Pro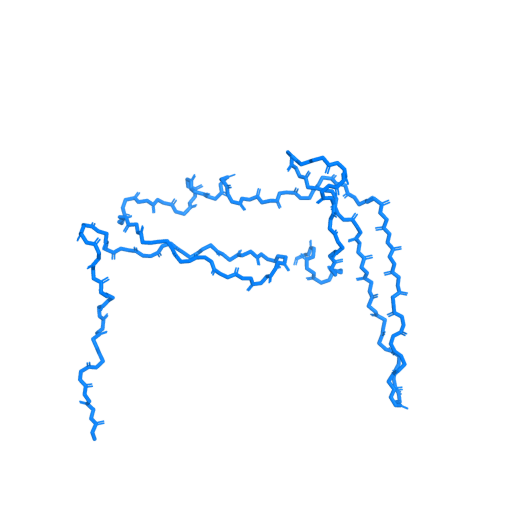tein AF-A0A7I8ITI4-F1 (afdb_monomer_lite)

Sequence (95 aa):
MTGPFNRVLPRVGNLDTILVVVNRFSKYATFIPTRSECKAEEVQAHYDQAATAILDHQVINKRGRNHIHRNTFYLVQWAEQSREAATWEKEVDLW

InterPro domains:
  IPR016197 Chromo-like domain superfamily [SSF54160] (51-95)
  IPR023780 Chromo domain [PF00385] (53-94)

Organism: Spirodela intermedia (NCBI:txid51605)

Radius of gyration: 19.82 Å; chains: 1; bounding box: 46×38×49 Å

Secondary structure (DSSP, 8-state):
------SSPPPBTTB-EEEEEE-TTT--EEEEEE-TT--HHHHHHHH---EEEEEEEEEEEEE-SS-EEEEEEEEEEETTS-GGG-EEEEGGG--

pLDDT: mean 79.9, std 10.94, range [40.84, 92.94]

Structure (mmCIF, N/CA/C/O backbone):
data_AF-A0A7I8ITI4-F1
#
_entry.id   AF-A0A7I8ITI4-F1
#
loop_
_atom_site.group_PDB
_atom_site.id
_atom_site.type_symbol
_atom_site.label_atom_id
_atom_site.label_alt_id
_atom_site.label_comp_id
_atom_site.label_asym_id
_atom_site.label_entity_id
_atom_site.label_seq_id
_atom_site.pdbx_PDB_ins_code
_atom_site.Cartn_x
_atom_site.Cartn_y
_atom_site.Ca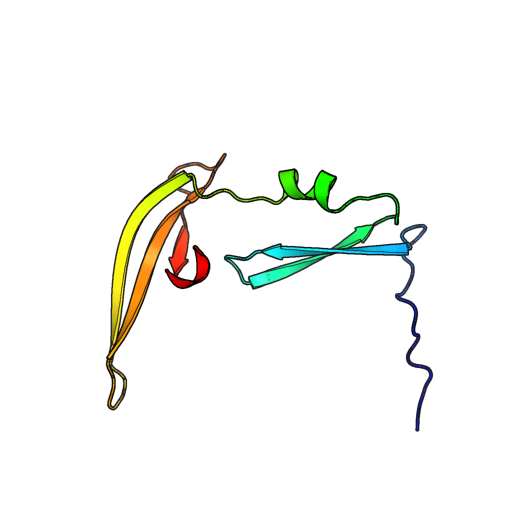rtn_z
_atom_site.occupancy
_atom_site.B_iso_or_equiv
_atom_site.auth_seq_id
_atom_site.auth_comp_id
_atom_site.auth_asym_id
_atom_site.auth_atom_id
_atom_site.pdbx_PDB_model_num
ATOM 1 N N . MET A 1 1 ? 2.581 -25.263 31.565 1.00 40.84 1 MET A N 1
ATOM 2 C CA . MET A 1 1 ? 2.404 -23.818 31.821 1.00 40.84 1 MET A CA 1
ATOM 3 C C . MET A 1 1 ? 1.576 -23.228 30.688 1.00 40.84 1 MET A C 1
ATOM 5 O O . MET A 1 1 ? 2.121 -22.937 29.637 1.00 40.84 1 MET A O 1
ATOM 9 N N . THR A 1 2 ? 0.261 -23.111 30.860 1.00 50.38 2 THR A N 1
ATOM 10 C CA . THR A 1 2 ? -0.627 -22.397 29.928 1.00 50.38 2 THR A CA 1
ATOM 11 C C . THR A 1 2 ? -1.198 -21.208 30.688 1.00 50.38 2 THR A C 1
ATOM 13 O O . THR A 1 2 ? -2.206 -21.337 31.378 1.00 50.38 2 THR A O 1
ATOM 16 N N . GLY A 1 3 ? -0.490 -20.075 30.656 1.00 50.75 3 GLY A N 1
ATOM 17 C CA . GLY A 1 3 ? -1.047 -18.809 31.137 1.00 50.75 3 GLY A CA 1
ATOM 18 C C . GLY A 1 3 ? -2.244 -18.403 30.270 1.00 50.75 3 GLY A C 1
ATOM 19 O O . GLY A 1 3 ? -2.354 -18.889 29.138 1.00 50.75 3 GLY A O 1
ATOM 20 N N . PRO A 1 4 ? -3.157 -17.549 30.762 1.00 61.47 4 PRO A N 1
ATOM 21 C CA . PRO A 1 4 ? -4.293 -17.116 29.970 1.00 61.47 4 PRO A CA 1
ATOM 22 C C . PRO A 1 4 ? -3.757 -16.243 28.835 1.00 61.47 4 PRO A C 1
ATOM 24 O O . PRO A 1 4 ? -3.483 -15.060 29.016 1.00 61.47 4 PRO A O 1
ATOM 27 N N . PHE A 1 5 ? -3.583 -16.830 27.651 1.00 57.22 5 PHE A N 1
ATOM 28 C CA . PHE A 1 5 ? -3.572 -16.049 26.425 1.00 57.22 5 PHE A CA 1
ATOM 29 C C . PHE A 1 5 ? -4.933 -15.371 26.374 1.00 57.22 5 PHE A C 1
ATOM 31 O O . PHE A 1 5 ? -5.954 -16.024 26.146 1.00 57.22 5 PHE A O 1
ATOM 38 N N . ASN A 1 6 ? -4.952 -14.086 26.712 1.00 57.06 6 ASN A N 1
ATOM 39 C CA . ASN A 1 6 ? -6.154 -13.278 26.700 1.00 57.06 6 ASN A CA 1
ATOM 40 C C . ASN A 1 6 ? -6.712 -13.361 25.273 1.00 57.06 6 ASN A C 1
ATOM 42 O O . ASN A 1 6 ? -6.104 -12.851 24.336 1.00 57.06 6 ASN A O 1
ATOM 46 N N . ARG A 1 7 ? -7.830 -14.073 25.084 1.00 59.31 7 ARG A N 1
ATOM 47 C CA . ARG A 1 7 ? -8.464 -14.274 23.765 1.00 59.31 7 ARG A CA 1
ATOM 48 C C . ARG A 1 7 ? -9.092 -12.987 23.216 1.00 59.31 7 ARG A C 1
ATOM 50 O O . ARG A 1 7 ? -9.726 -13.011 22.168 1.00 59.31 7 ARG A O 1
ATOM 57 N N . VAL A 1 8 ? -8.948 -11.887 23.949 1.00 67.88 8 VAL A N 1
ATOM 58 C CA . VAL A 1 8 ? -9.569 -10.594 23.700 1.00 67.88 8 VAL A CA 1
ATOM 59 C C . VAL A 1 8 ? -8.456 -9.561 23.591 1.00 67.88 8 VAL A C 1
ATOM 61 O O . VAL A 1 8 ? -7.594 -9.472 24.467 1.00 67.88 8 VAL A O 1
ATOM 64 N N . LEU A 1 9 ? -8.470 -8.800 22.499 1.00 68.75 9 LEU A N 1
ATOM 65 C CA . LEU A 1 9 ? -7.535 -7.704 22.267 1.00 68.75 9 LEU A CA 1
ATOM 66 C C . LEU A 1 9 ? -7.681 -6.640 23.373 1.00 68.75 9 LEU A C 1
ATOM 68 O O . LEU A 1 9 ? -8.805 -6.391 23.825 1.00 68.75 9 LEU A O 1
ATOM 72 N N . PRO A 1 10 ? -6.584 -5.996 23.816 1.00 73.62 10 PRO A N 1
ATOM 73 C CA . PRO A 1 10 ? -6.664 -4.877 24.747 1.00 73.62 10 PRO A CA 1
ATOM 74 C C . PRO A 1 10 ? -7.575 -3.789 24.173 1.00 73.62 10 PRO A C 1
ATOM 76 O O . PRO A 1 10 ? -7.326 -3.276 23.083 1.00 73.62 10 PRO A O 1
ATOM 79 N N . ARG A 1 11 ? -8.645 -3.451 24.894 1.00 71.69 11 ARG A N 1
ATOM 80 C CA . ARG A 1 11 ? -9.572 -2.400 24.467 1.00 71.69 11 ARG A CA 1
ATOM 81 C C . ARG A 1 11 ? -8.955 -1.035 24.735 1.00 71.69 11 ARG A C 1
ATOM 83 O O . ARG A 1 11 ? -8.510 -0.765 25.850 1.00 71.69 11 ARG A O 1
ATOM 90 N N . VAL A 1 12 ? -8.966 -0.171 23.727 1.00 80.69 12 VAL A N 1
ATOM 91 C CA . VAL A 1 12 ? -8.581 1.238 23.858 1.00 80.69 12 VAL A CA 1
ATOM 92 C C . VAL A 1 12 ? -9.864 2.060 23.841 1.00 80.69 12 VAL A C 1
ATOM 94 O O . VAL A 1 12 ? -10.497 2.216 22.800 1.00 80.69 12 VAL A O 1
ATOM 97 N N . GLY A 1 13 ? -10.293 2.546 25.008 1.00 83.94 13 GLY A N 1
ATOM 98 C CA . GLY A 1 13 ? -11.566 3.258 25.142 1.00 83.94 13 GLY A CA 1
ATOM 99 C C . GLY A 1 13 ? -12.755 2.398 24.701 1.00 83.94 13 GLY A C 1
ATOM 100 O O . GLY A 1 13 ? -12.939 1.285 25.193 1.00 83.94 13 GLY A O 1
ATOM 101 N N . ASN A 1 14 ? -13.559 2.916 23.770 1.00 85.25 14 ASN A N 1
ATOM 102 C CA . ASN A 1 14 ? -14.711 2.218 23.192 1.00 85.25 14 ASN A CA 1
ATOM 103 C C . ASN A 1 14 ? -14.429 1.563 21.828 1.00 85.25 14 ASN A C 1
ATOM 105 O O . ASN A 1 14 ? -15.368 1.263 21.095 1.00 85.25 14 ASN A O 1
ATOM 109 N N . LEU A 1 15 ? -13.156 1.359 21.480 1.00 87.38 15 LEU A N 1
ATOM 110 C CA . LEU A 1 15 ? -12.743 0.665 20.263 1.00 87.38 15 LEU A CA 1
ATOM 111 C C . LEU A 1 15 ? -12.624 -0.832 20.570 1.00 87.38 15 LEU A C 1
ATOM 113 O O . LEU A 1 15 ? -11.841 -1.245 21.431 1.00 87.38 15 LEU A O 1
ATOM 117 N N . ASP A 1 16 ? -13.446 -1.633 19.901 1.00 86.69 16 ASP A N 1
ATOM 118 C CA . ASP A 1 16 ? -13.598 -3.074 20.120 1.00 86.69 16 ASP A CA 1
ATOM 119 C C . ASP A 1 16 ? -13.100 -3.923 18.940 1.00 86.69 16 ASP A C 1
ATOM 121 O O . ASP A 1 16 ? -13.046 -5.148 19.047 1.00 86.69 16 ASP A O 1
ATOM 125 N N . THR A 1 17 ? -12.701 -3.275 17.843 1.00 85.38 17 THR A N 1
ATOM 126 C CA . THR A 1 17 ? -12.337 -3.902 16.570 1.00 85.38 17 THR A CA 1
ATOM 1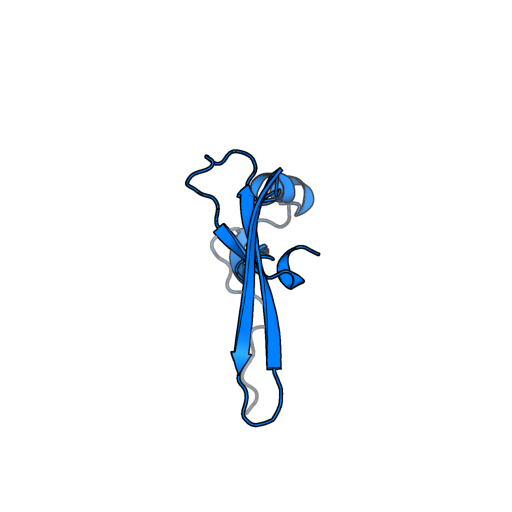27 C C . THR A 1 17 ? -11.003 -3.344 16.062 1.00 85.38 17 THR A C 1
ATOM 129 O O . THR A 1 17 ? -10.604 -2.232 16.410 1.00 85.38 17 THR A O 1
ATOM 132 N N . ILE A 1 18 ? -10.286 -4.106 15.234 1.00 88.75 18 ILE A N 1
ATOM 133 C CA . ILE A 1 18 ? -9.078 -3.642 14.537 1.00 88.75 18 ILE A CA 1
ATOM 134 C C . ILE A 1 18 ? -9.328 -3.718 13.034 1.00 88.75 18 ILE A C 1
ATOM 136 O O . ILE A 1 18 ? -9.596 -4.798 12.509 1.00 88.75 18 ILE A O 1
ATOM 140 N N . LEU A 1 19 ? -9.191 -2.586 12.343 1.00 88.62 19 LEU A N 1
ATOM 141 C CA . LEU A 1 19 ? -9.071 -2.554 10.892 1.00 88.62 19 LEU A CA 1
ATOM 142 C C . LEU A 1 19 ? -7.606 -2.784 10.519 1.00 88.62 19 LEU A C 1
ATOM 144 O O . LEU A 1 19 ? -6.709 -2.117 11.040 1.00 88.62 19 LEU A O 1
ATOM 148 N N . VAL A 1 20 ? -7.370 -3.730 9.615 1.00 90.19 20 VAL A N 1
ATOM 149 C CA . VAL A 1 20 ? -6.035 -4.036 9.101 1.00 90.19 20 VAL A CA 1
ATOM 150 C C . VAL A 1 20 ? -5.986 -3.621 7.640 1.00 90.19 20 VAL A C 1
ATOM 152 O O . VAL A 1 20 ? -6.604 -4.258 6.790 1.00 90.19 20 VAL A O 1
ATOM 155 N N . VAL A 1 21 ? -5.250 -2.551 7.351 1.00 88.62 21 VAL A N 1
ATOM 156 C CA . VAL A 1 21 ? -5.000 -2.107 5.978 1.00 88.62 21 VAL A CA 1
ATOM 157 C C . VAL A 1 21 ? -3.671 -2.693 5.537 1.00 88.62 21 VAL A C 1
ATOM 159 O O . VAL A 1 21 ? -2.628 -2.350 6.092 1.00 88.62 21 VAL A O 1
ATOM 162 N N . VAL A 1 22 ? -3.705 -3.593 4.557 1.00 87.31 22 VAL A N 1
ATOM 163 C CA . VAL A 1 22 ? -2.498 -4.185 3.970 1.00 87.31 22 VAL A CA 1
ATOM 164 C C . VAL A 1 22 ? -2.192 -3.465 2.668 1.00 87.31 22 VAL A C 1
ATOM 166 O O . VAL A 1 22 ? -2.969 -3.532 1.718 1.00 87.31 22 VAL A O 1
ATOM 169 N N . ASN A 1 23 ? -1.045 -2.796 2.603 1.00 82.50 23 ASN A N 1
ATOM 170 C CA . ASN A 1 23 ? -0.580 -2.203 1.360 1.00 82.50 23 ASN A CA 1
ATOM 171 C C . ASN A 1 23 ? 0.051 -3.301 0.489 1.00 82.50 23 ASN A C 1
ATOM 173 O O . ASN A 1 23 ? 1.068 -3.893 0.856 1.00 82.50 23 ASN A O 1
ATOM 177 N N . ARG A 1 24 ? -0.546 -3.575 -0.677 1.00 78.00 24 ARG A N 1
ATOM 178 C CA . ARG A 1 24 ? -0.062 -4.616 -1.597 1.00 78.00 24 ARG A CA 1
ATOM 179 C C . ARG A 1 24 ? 1.315 -4.323 -2.194 1.00 78.00 24 ARG A C 1
ATOM 181 O O . ARG A 1 24 ? 2.015 -5.274 -2.521 1.00 78.00 24 ARG A O 1
ATOM 188 N N . PHE A 1 25 ? 1.701 -3.055 -2.305 1.00 72.12 25 PHE A N 1
ATOM 189 C CA . PHE A 1 25 ? 2.969 -2.627 -2.897 1.00 72.12 25 PHE A CA 1
ATOM 190 C C . PHE A 1 25 ? 4.098 -2.711 -1.873 1.00 72.12 25 PHE A C 1
ATOM 192 O O . PHE A 1 25 ? 5.087 -3.412 -2.061 1.00 72.12 25 PHE A O 1
ATOM 199 N N . SER A 1 26 ? 3.905 -2.093 -0.709 1.00 74.00 26 SER A N 1
ATOM 200 C CA . SER A 1 26 ? 4.943 -2.040 0.324 1.00 74.00 26 SER A CA 1
ATOM 201 C C . SER A 1 26 ? 4.959 -3.260 1.257 1.00 74.00 26 SER A C 1
ATOM 203 O O . SER A 1 26 ? 5.907 -3.442 2.019 1.00 74.00 26 SER A O 1
ATOM 205 N N . LYS A 1 27 ? 3.921 -4.108 1.199 1.00 80.12 27 LYS A N 1
ATOM 206 C CA . LYS A 1 27 ? 3.676 -5.275 2.073 1.00 80.12 27 LYS A CA 1
ATOM 207 C C . LYS A 1 27 ? 3.553 -4.941 3.564 1.00 80.12 27 LYS A C 1
ATOM 209 O O . LYS A 1 27 ? 3.506 -5.851 4.391 1.00 80.12 27 LYS A O 1
ATOM 214 N N . TYR A 1 28 ? 3.476 -3.661 3.922 1.00 83.62 28 TYR A N 1
ATOM 215 C CA . TYR A 1 28 ? 3.233 -3.242 5.297 1.00 83.62 28 TYR A CA 1
ATOM 216 C C . TYR A 1 28 ? 1.745 -3.310 5.639 1.00 83.62 28 TYR A C 1
ATOM 218 O O . TYR A 1 28 ? 0.879 -3.079 4.793 1.00 83.62 28 TYR A O 1
ATOM 226 N N . ALA A 1 29 ? 1.468 -3.610 6.908 1.00 89.44 29 ALA A N 1
ATOM 227 C CA . ALA A 1 29 ? 0.132 -3.573 7.479 1.00 89.44 29 ALA A CA 1
ATOM 228 C C . ALA A 1 29 ? 0.026 -2.425 8.488 1.00 89.44 29 ALA A C 1
ATOM 230 O O . ALA A 1 29 ? 0.872 -2.289 9.376 1.00 89.44 29 ALA A O 1
ATOM 231 N N . THR A 1 30 ? -1.026 -1.621 8.371 1.00 88.50 30 THR A N 1
ATOM 232 C CA . THR A 1 30 ? -1.396 -0.608 9.361 1.00 88.50 30 THR A CA 1
ATOM 233 C C . THR A 1 30 ? -2.570 -1.132 10.179 1.00 88.50 30 THR A C 1
ATOM 235 O O . THR A 1 30 ? -3.602 -1.508 9.626 1.00 88.50 30 THR A O 1
ATOM 238 N N . PHE A 1 31 ? -2.401 -1.163 11.502 1.00 90.94 31 PHE A N 1
ATOM 239 C CA . PHE A 1 31 ? -3.416 -1.617 12.451 1.00 90.94 31 PHE A CA 1
ATOM 240 C C . PHE A 1 31 ? -4.087 -0.402 13.079 1.00 90.94 31 PHE A C 1
ATOM 242 O O . PHE A 1 31 ? -3.437 0.371 13.784 1.00 90.94 31 PHE A O 1
ATOM 249 N N . ILE A 1 32 ? -5.378 -0.232 12.817 1.00 88.06 32 ILE A N 1
ATOM 250 C CA . ILE A 1 32 ? -6.148 0.924 13.271 1.00 88.06 32 ILE A CA 1
ATOM 251 C C . ILE A 1 32 ? -7.236 0.416 14.219 1.00 88.06 32 ILE A C 1
ATOM 253 O O . ILE A 1 32 ? -8.117 -0.329 13.780 1.00 88.06 32 ILE A O 1
ATOM 257 N N . PRO A 1 33 ? -7.197 0.770 15.517 1.00 88.94 33 PRO A N 1
ATOM 258 C CA . PRO A 1 33 ? -8.296 0.448 16.412 1.00 88.94 33 PRO A CA 1
ATOM 259 C C . PRO A 1 33 ? -9.536 1.233 15.967 1.00 88.94 33 PRO A C 1
ATOM 261 O O . PRO A 1 33 ? -9.464 2.429 15.691 1.00 88.94 33 PRO A O 1
ATOM 264 N N . THR A 1 34 ? -10.672 0.553 15.877 1.00 88.00 34 THR A N 1
ATOM 265 C CA . THR A 1 34 ? -11.932 1.118 15.392 1.00 88.00 34 THR A CA 1
ATOM 266 C C . THR A 1 34 ? -13.124 0.527 16.148 1.00 88.00 34 THR A C 1
ATOM 268 O O . THR A 1 34 ? -12.980 -0.379 16.975 1.00 88.00 34 THR A O 1
ATOM 271 N N . ARG A 1 35 ? -14.313 1.072 15.896 1.00 86.62 35 ARG A N 1
ATOM 272 C CA . ARG A 1 35 ? -15.581 0.497 16.354 1.00 86.62 35 ARG A CA 1
ATOM 273 C C . ARG A 1 35 ? -16.066 -0.537 15.345 1.00 86.62 35 ARG A C 1
ATOM 275 O O . ARG A 1 35 ? -15.834 -0.383 14.149 1.00 86.62 35 ARG A O 1
ATOM 282 N N . SER A 1 36 ? -16.807 -1.528 15.818 1.00 81.56 36 SER A N 1
ATOM 283 C CA . SER A 1 36 ? -17.464 -2.555 14.996 1.00 81.56 36 SER A CA 1
ATOM 284 C C . SER A 1 36 ? -18.405 -2.014 13.905 1.00 81.56 36 SER A C 1
ATOM 286 O O . SER A 1 36 ? -18.705 -2.721 12.948 1.00 81.56 36 SER A O 1
ATOM 288 N N . GLU A 1 37 ? -18.836 -0.757 14.010 1.00 83.31 37 GLU A N 1
ATOM 289 C CA . GLU A 1 37 ? -19.659 -0.052 13.016 1.00 83.31 37 GLU A CA 1
ATOM 290 C C . GLU A 1 37 ? -18.876 0.359 11.754 1.00 83.31 37 GLU A C 1
ATOM 292 O O . GLU A 1 37 ? -19.478 0.609 10.713 1.00 83.31 37 GLU A O 1
ATOM 297 N N . CYS A 1 38 ? -17.543 0.436 11.833 1.00 79.56 38 CYS A N 1
ATOM 298 C CA . CYS A 1 38 ? -16.682 0.853 10.730 1.00 79.56 38 CYS A CA 1
ATOM 299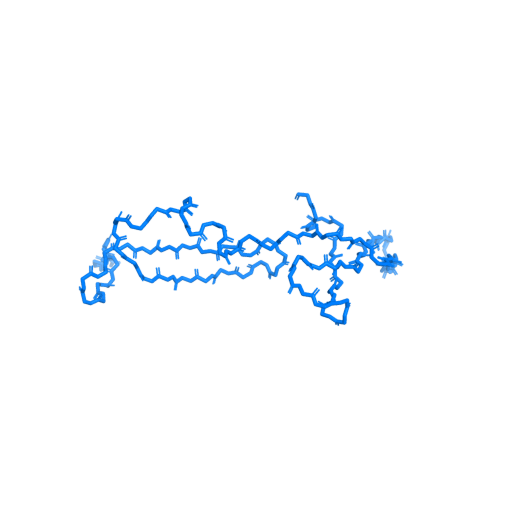 C C . CYS A 1 38 ? -16.539 -0.281 9.708 1.00 79.56 38 CYS A C 1
ATOM 301 O O . CYS A 1 38 ? -15.901 -1.303 9.979 1.00 79.56 38 CYS A O 1
ATOM 303 N N . LYS A 1 39 ? -17.130 -0.108 8.523 1.00 81.81 39 LYS A N 1
ATOM 304 C CA . LYS A 1 39 ? -17.081 -1.118 7.462 1.00 81.81 39 LYS A CA 1
ATOM 305 C C . LYS A 1 39 ? -15.818 -0.973 6.627 1.00 81.81 39 LYS A C 1
ATOM 307 O O . LYS A 1 39 ? -15.444 0.126 6.232 1.00 81.81 39 LYS A O 1
ATOM 312 N N . ALA A 1 40 ? -15.205 -2.104 6.285 1.00 79.50 40 ALA A N 1
ATOM 313 C CA . ALA A 1 40 ? -14.022 -2.127 5.428 1.00 79.50 40 ALA A CA 1
ATOM 314 C C . ALA A 1 40 ? -14.271 -1.449 4.067 1.00 79.50 40 ALA A C 1
ATOM 316 O O . ALA A 1 40 ? -13.403 -0.736 3.582 1.00 79.50 40 ALA A O 1
ATOM 317 N N . GLU A 1 41 ? -15.467 -1.619 3.497 1.00 81.00 41 GLU A N 1
ATOM 318 C CA . GLU A 1 41 ? -15.884 -1.042 2.209 1.00 81.00 41 GLU A CA 1
ATOM 319 C C . GLU A 1 41 ? -15.872 0.493 2.216 1.00 81.00 41 GLU A C 1
ATOM 321 O O . GLU A 1 41 ? -15.402 1.118 1.270 1.00 81.00 41 GLU A O 1
ATOM 326 N N . GLU A 1 42 ? -16.342 1.107 3.304 1.00 80.88 42 GLU A N 1
ATOM 327 C CA . GLU A 1 42 ? -16.381 2.569 3.453 1.00 80.88 42 GLU A CA 1
ATOM 328 C C . GLU A 1 42 ? -14.970 3.156 3.555 1.00 80.88 42 GLU A C 1
ATOM 330 O O . GLU A 1 42 ? -14.706 4.265 3.096 1.00 80.88 42 GLU A O 1
ATOM 335 N N . VAL A 1 43 ? -14.051 2.390 4.142 1.00 79.19 43 VAL A N 1
ATOM 336 C CA . VAL A 1 43 ? -12.665 2.806 4.356 1.00 79.19 43 VAL A CA 1
ATOM 337 C C . VAL A 1 43 ? -11.778 2.465 3.157 1.00 79.19 43 VAL A C 1
ATOM 339 O O . VAL A 1 43 ? -10.764 3.123 2.939 1.00 79.19 43 VAL A O 1
ATOM 342 N N . GLN A 1 44 ? -12.168 1.487 2.338 1.00 80.25 44 GLN A N 1
ATOM 343 C CA . GLN A 1 44 ? -11.391 1.022 1.192 1.00 80.25 44 GLN A CA 1
ATOM 344 C C . GLN A 1 44 ? -11.043 2.163 0.235 1.00 80.25 44 GLN A C 1
ATOM 346 O O . GLN A 1 44 ? -9.882 2.295 -0.135 1.00 80.25 44 GLN A O 1
ATOM 351 N N . ALA A 1 45 ? -12.003 3.034 -0.086 1.00 72.94 45 ALA A N 1
ATOM 352 C CA . ALA A 1 45 ? -11.789 4.154 -1.005 1.00 72.94 45 ALA A CA 1
ATOM 353 C C . ALA A 1 45 ? -10.703 5.140 -0.534 1.00 72.94 45 ALA A C 1
ATOM 355 O O . ALA A 1 45 ? -10.022 5.736 -1.358 1.00 72.94 45 ALA A O 1
ATOM 356 N N . HIS A 1 46 ? -10.507 5.296 0.779 1.00 74.62 46 HIS A N 1
ATOM 357 C CA . HIS A 1 46 ? -9.481 6.189 1.326 1.00 74.62 46 HIS A CA 1
ATOM 358 C C . HIS A 1 46 ? -8.065 5.588 1.239 1.00 74.62 46 HIS A C 1
ATOM 360 O O . HIS A 1 46 ? -7.075 6.317 1.262 1.00 74.62 46 HIS A O 1
ATOM 366 N N . TYR A 1 47 ? -7.943 4.259 1.181 1.00 76.56 47 TYR A N 1
ATOM 367 C CA . TYR A 1 47 ? -6.651 3.560 1.172 1.00 76.56 47 TYR A CA 1
ATOM 368 C C . TYR A 1 47 ? -6.326 2.886 -0.164 1.00 76.56 47 TYR A C 1
ATOM 370 O O . TYR A 1 47 ? -5.228 2.343 -0.314 1.00 76.56 47 TYR A O 1
ATOM 378 N N . ASP A 1 48 ? -7.250 2.905 -1.126 1.00 76.75 48 ASP A N 1
ATOM 379 C CA . ASP A 1 48 ? -7.033 2.326 -2.444 1.00 76.75 48 ASP A CA 1
ATOM 380 C C . ASP A 1 48 ? -6.118 3.227 -3.278 1.00 76.75 48 ASP A C 1
ATOM 382 O O . ASP A 1 48 ? -6.518 4.243 -3.842 1.00 76.75 48 ASP A O 1
ATOM 386 N N . GLN A 1 49 ? -4.841 2.856 -3.336 1.00 76.12 49 GLN A N 1
ATOM 387 C CA . GLN A 1 49 ? -3.871 3.516 -4.194 1.00 76.12 49 GLN A CA 1
ATOM 388 C C . GLN A 1 49 ? -3.949 2.901 -5.597 1.00 76.12 49 GLN A C 1
ATOM 390 O O . GLN A 1 49 ? -3.410 1.820 -5.866 1.00 76.12 49 GLN A O 1
ATOM 395 N N . ALA A 1 50 ? -4.627 3.602 -6.504 1.00 81.44 50 ALA A N 1
ATOM 396 C CA . ALA A 1 50 ? -4.763 3.182 -7.892 1.00 81.44 50 ALA A CA 1
ATOM 397 C C . ALA A 1 50 ? -3.525 3.574 -8.718 1.00 81.44 50 ALA A C 1
ATOM 399 O O . ALA A 1 50 ? -3.089 4.725 -8.704 1.00 81.44 50 ALA A O 1
ATOM 400 N N . ALA A 1 51 ? -2.960 2.624 -9.463 1.00 83.50 51 ALA A N 1
ATOM 401 C CA . ALA A 1 51 ? -1.942 2.914 -10.471 1.00 83.50 51 ALA A CA 1
ATOM 402 C C . ALA A 1 51 ? -2.606 3.578 -11.688 1.00 83.50 51 ALA A C 1
ATOM 404 O O . ALA A 1 51 ? -3.583 3.050 -12.217 1.00 83.50 51 ALA A O 1
ATOM 405 N N . THR A 1 52 ? -2.089 4.721 -12.140 1.00 88.06 52 THR A N 1
ATOM 406 C CA . THR A 1 52 ? -2.641 5.470 -13.284 1.00 88.06 52 THR A CA 1
ATOM 407 C C . THR A 1 52 ? -1.850 5.259 -14.564 1.00 88.06 52 THR A C 1
ATOM 409 O O . THR A 1 52 ? -2.441 5.155 -15.637 1.00 88.06 52 THR A O 1
ATOM 412 N N . ALA A 1 53 ? -0.523 5.181 -14.472 1.00 88.31 53 ALA A N 1
ATOM 413 C CA . ALA A 1 53 ? 0.341 4.989 -15.629 1.00 88.31 53 ALA A CA 1
ATOM 414 C C . ALA A 1 53 ? 1.645 4.278 -15.258 1.00 88.31 53 ALA A C 1
ATOM 416 O O . ALA A 1 53 ? 2.157 4.421 -14.149 1.00 88.31 53 ALA A O 1
ATOM 417 N N . ILE A 1 54 ? 2.213 3.562 -16.226 1.00 91.75 54 ILE A N 1
ATOM 418 C CA . ILE A 1 54 ? 3.594 3.078 -16.175 1.00 91.75 54 ILE A CA 1
ATOM 419 C C . ILE A 1 54 ? 4.447 4.085 -16.943 1.00 91.75 54 ILE A C 1
ATOM 421 O O . ILE A 1 54 ? 4.240 4.301 -18.136 1.00 91.75 54 ILE A O 1
ATOM 425 N N . LEU A 1 55 ? 5.384 4.722 -16.250 1.00 91.94 55 LEU A N 1
ATOM 426 C CA . LEU A 1 55 ? 6.254 5.754 -16.808 1.00 91.94 55 LEU A CA 1
ATOM 427 C C . LEU A 1 55 ? 7.524 5.179 -17.430 1.00 91.94 55 LEU A C 1
ATOM 429 O O . LEU A 1 55 ? 8.054 5.766 -18.369 1.00 91.94 55 LEU A O 1
ATOM 433 N N . ASP A 1 56 ? 8.021 4.073 -16.878 1.00 92.62 56 ASP A N 1
ATOM 434 C CA . ASP A 1 56 ? 9.255 3.421 -17.309 1.00 92.62 56 ASP A CA 1
ATOM 435 C C . ASP A 1 56 ? 9.280 1.949 -16.861 1.00 92.62 56 ASP A C 1
ATOM 437 O O . ASP A 1 56 ? 8.481 1.530 -16.019 1.00 92.62 56 ASP A O 1
ATOM 441 N N . HIS A 1 57 ? 10.201 1.157 -17.408 1.00 92.19 57 HIS A N 1
ATOM 442 C CA . HIS A 1 57 ? 10.464 -0.212 -16.977 1.00 92.19 57 HIS A CA 1
ATOM 443 C C . HIS A 1 57 ? 11.966 -0.513 -16.989 1.00 92.19 57 HIS A C 1
ATOM 445 O O . HIS A 1 57 ? 12.702 -0.095 -17.879 1.00 92.19 57 HIS A O 1
ATOM 451 N N . GLN A 1 58 ? 12.426 -1.298 -16.018 1.00 92.94 58 GLN A N 1
ATOM 452 C CA . GLN A 1 58 ? 13.805 -1.772 -15.966 1.00 92.94 58 GLN A CA 1
ATOM 453 C C . GLN A 1 58 ? 13.854 -3.270 -15.681 1.00 92.94 58 GLN A C 1
ATOM 455 O O . GLN A 1 58 ? 13.138 -3.790 -14.822 1.00 92.94 58 GLN A O 1
ATOM 460 N N . VAL A 1 59 ? 14.744 -3.969 -16.382 1.00 89.31 59 VAL A N 1
ATOM 461 C CA . VAL A 1 59 ? 14.997 -5.397 -16.174 1.00 89.31 59 VAL A CA 1
ATOM 462 C C . VAL A 1 59 ? 16.349 -5.557 -15.501 1.00 89.31 59 VAL A C 1
ATOM 464 O O . VAL A 1 59 ? 17.400 -5.329 -16.102 1.00 89.31 59 VAL A O 1
ATOM 467 N N . ILE A 1 60 ? 16.332 -5.982 -14.241 1.00 84.50 60 ILE A N 1
ATOM 468 C CA . ILE A 1 60 ? 17.549 -6.245 -13.481 1.00 84.50 60 ILE A CA 1
ATOM 469 C C . ILE A 1 60 ? 17.873 -7.731 -13.580 1.00 84.50 60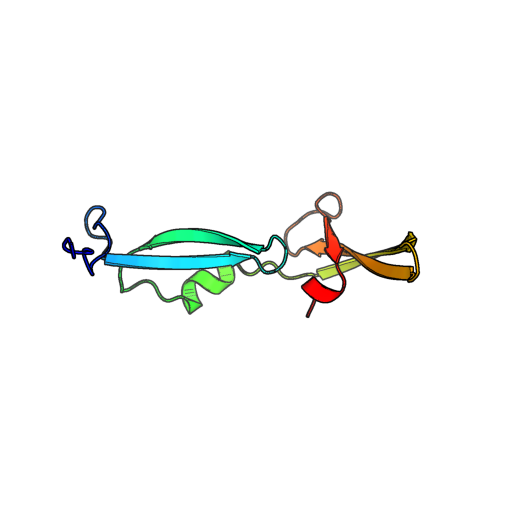 ILE A C 1
ATOM 471 O O . ILE A 1 60 ? 17.180 -8.585 -13.024 1.00 84.50 60 ILE A O 1
ATOM 475 N N . ASN A 1 61 ? 18.978 -8.029 -14.261 1.00 80.50 61 ASN A N 1
ATOM 476 C CA . ASN A 1 61 ? 19.548 -9.368 -14.327 1.00 80.50 61 ASN A CA 1
ATOM 477 C C . ASN A 1 61 ? 20.455 -9.596 -13.114 1.00 80.50 61 ASN A C 1
ATOM 479 O O . ASN A 1 61 ? 21.611 -9.166 -13.103 1.00 80.50 61 ASN A O 1
ATOM 483 N N . LYS A 1 62 ? 19.967 -10.297 -12.087 1.00 71.75 62 LYS A N 1
ATOM 484 C CA . LYS A 1 62 ? 20.830 -10.744 -10.987 1.00 71.75 62 LYS A CA 1
ATOM 485 C C . LYS A 1 62 ? 21.541 -12.027 -11.407 1.00 71.75 62 LYS A C 1
ATOM 487 O O . LYS A 1 62 ? 20.907 -13.071 -11.574 1.00 71.75 62 LYS A O 1
ATOM 492 N N . ARG A 1 63 ? 22.865 -11.951 -11.584 1.00 60.69 63 ARG A N 1
ATOM 493 C CA . ARG A 1 63 ? 23.714 -13.134 -11.786 1.00 60.69 63 ARG A CA 1
ATOM 494 C C . ARG A 1 63 ? 23.797 -13.916 -10.472 1.00 60.69 63 ARG A C 1
ATOM 496 O O . ARG A 1 63 ? 24.508 -13.512 -9.557 1.00 60.69 63 ARG A O 1
ATOM 503 N N . GLY A 1 64 ? 23.047 -15.011 -10.371 1.00 64.88 64 GLY A N 1
ATOM 504 C CA . GLY A 1 64 ? 23.253 -16.037 -9.349 1.00 64.88 64 GLY A CA 1
ATOM 505 C C . GLY A 1 64 ? 24.364 -17.007 -9.760 1.00 64.88 64 GLY A C 1
ATOM 506 O O . GLY A 1 64 ? 24.809 -16.993 -10.905 1.00 64.88 64 GLY A O 1
ATOM 507 N N . ARG A 1 65 ? 24.796 -17.877 -8.834 1.00 67.38 65 ARG A N 1
ATOM 508 C CA . ARG A 1 65 ? 25.883 -18.846 -9.087 1.00 67.38 65 ARG A CA 1
ATOM 509 C C . ARG A 1 65 ? 25.628 -19.742 -10.308 1.00 67.38 65 ARG A C 1
ATOM 511 O O . ARG A 1 65 ? 26.573 -19.978 -11.039 1.00 67.38 65 ARG A O 1
ATOM 518 N N . ASN A 1 66 ? 24.378 -20.163 -10.545 1.00 67.38 66 ASN A N 1
ATOM 519 C CA . ASN A 1 66 ? 23.997 -21.053 -11.657 1.00 67.38 66 ASN A CA 1
ATOM 520 C C . ASN A 1 66 ? 22.691 -20.645 -12.383 1.00 67.38 66 ASN A C 1
ATOM 522 O O . ASN A 1 66 ? 22.227 -21.376 -13.252 1.00 67.38 66 ASN A O 1
ATOM 526 N N . HIS A 1 67 ? 22.069 -19.511 -12.035 1.00 61.34 67 HIS A N 1
ATOM 527 C CA . HIS A 1 67 ? 20.803 -19.068 -12.638 1.00 61.34 67 HIS A CA 1
ATOM 528 C C . HIS A 1 67 ? 20.749 -17.537 -12.752 1.00 61.34 67 HIS A C 1
ATOM 530 O O . HIS A 1 67 ? 21.198 -16.825 -11.849 1.00 61.34 67 HIS A O 1
ATOM 536 N N . ILE A 1 68 ? 20.193 -17.023 -13.854 1.00 69.12 68 ILE A N 1
ATOM 537 C CA . ILE A 1 68 ? 19.895 -15.594 -14.022 1.00 69.12 68 ILE A CA 1
ATOM 538 C C . ILE A 1 68 ? 18.474 -15.359 -13.517 1.00 69.12 68 ILE A C 1
ATOM 540 O O . ILE A 1 68 ? 17.517 -15.852 -14.109 1.00 69.12 68 ILE A O 1
ATOM 544 N N . HIS A 1 69 ? 18.322 -14.613 -12.424 1.00 66.50 69 HIS A N 1
ATOM 545 C CA . HIS A 1 69 ? 17.007 -14.123 -12.013 1.00 66.50 69 HIS A CA 1
ATOM 546 C C . HIS A 1 69 ? 16.747 -12.794 -12.722 1.00 66.50 69 HIS A C 1
ATOM 548 O O . HIS A 1 69 ? 17.470 -11.818 -12.497 1.00 66.50 69 HIS A O 1
ATOM 554 N N . ARG A 1 70 ? 15.747 -12.785 -13.607 1.00 73.94 70 ARG A N 1
ATOM 555 C CA . ARG A 1 70 ? 15.220 -11.575 -14.242 1.00 73.94 70 ARG A CA 1
ATOM 556 C C . ARG A 1 70 ? 14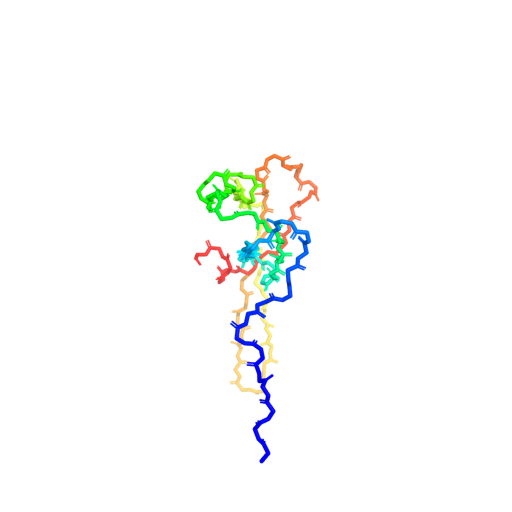.151 -10.996 -13.330 1.00 73.94 70 ARG A C 1
ATOM 558 O O . ARG A 1 70 ? 13.119 -11.629 -13.145 1.00 73.94 70 ARG A O 1
ATOM 565 N N . ASN A 1 71 ? 14.412 -9.822 -12.769 1.00 83.31 71 ASN A N 1
ATOM 566 C CA . ASN A 1 71 ? 13.388 -9.055 -12.072 1.00 83.31 71 ASN A CA 1
ATOM 567 C C . ASN A 1 71 ? 13.015 -7.855 -12.939 1.00 83.31 71 ASN A C 1
ATOM 569 O O . ASN A 1 71 ? 13.875 -7.012 -13.205 1.00 83.31 71 ASN A O 1
ATOM 573 N N . THR A 1 72 ? 11.753 -7.782 -13.347 1.00 87.62 72 THR A N 1
ATOM 574 C CA . THR A 1 72 ? 11.187 -6.612 -14.018 1.00 87.62 72 THR A CA 1
ATOM 575 C C . THR A 1 72 ? 10.611 -5.671 -12.967 1.00 87.62 72 THR A C 1
ATOM 577 O O . THR A 1 72 ? 9.876 -6.098 -12.070 1.00 87.62 72 THR A O 1
ATOM 580 N N . PHE A 1 73 ? 10.965 -4.396 -13.064 1.00 90.19 73 PHE A N 1
ATOM 581 C CA . PHE A 1 73 ? 10.393 -3.323 -12.263 1.00 90.19 73 PHE A CA 1
ATOM 582 C C . PHE A 1 73 ? 9.760 -2.294 -13.191 1.00 90.19 73 PHE A C 1
ATOM 584 O O . PHE A 1 73 ? 10.302 -2.015 -14.260 1.00 90.19 73 PHE A O 1
ATOM 591 N N . TYR A 1 74 ? 8.660 -1.704 -12.752 1.00 90.88 74 TYR A N 1
ATOM 592 C CA . TYR A 1 74 ? 7.942 -0.649 -13.448 1.00 90.88 74 TYR A CA 1
ATOM 593 C C . TYR A 1 74 ? 7.937 0.605 -12.588 1.00 90.88 74 TYR A C 1
ATOM 595 O O . TYR A 1 74 ? 7.730 0.525 -11.380 1.00 90.88 74 TYR A O 1
ATOM 603 N N . LEU A 1 75 ? 8.165 1.760 -13.200 1.00 91.88 75 LEU A N 1
ATOM 604 C CA . LEU A 1 75 ? 7.990 3.043 -12.536 1.00 91.88 75 LEU A CA 1
ATOM 605 C C . LEU A 1 75 ? 6.513 3.421 -12.634 1.00 91.88 75 LEU A C 1
ATOM 607 O O . LEU A 1 75 ? 6.031 3.765 -13.714 1.00 91.88 75 LEU A O 1
ATOM 611 N N . VAL A 1 76 ? 5.790 3.319 -11.526 1.00 90.19 76 VAL A N 1
ATOM 612 C CA . VAL A 1 76 ? 4.337 3.481 -11.475 1.00 90.19 76 VAL A CA 1
ATOM 613 C C . VAL A 1 76 ? 3.986 4.882 -11.002 1.00 90.19 76 VAL A C 1
ATOM 615 O O . VAL A 1 76 ? 4.420 5.319 -9.938 1.00 90.19 76 VAL A O 1
ATOM 618 N N . GLN A 1 77 ? 3.174 5.580 -11.789 1.00 91.19 77 GLN A N 1
ATOM 619 C CA . GLN A 1 77 ? 2.485 6.787 -11.361 1.00 91.19 77 GLN A CA 1
ATOM 620 C C . GLN A 1 77 ? 1.189 6.407 -10.642 1.00 91.19 77 GLN A C 1
ATOM 622 O O . GLN A 1 77 ? 0.420 5.572 -11.122 1.00 91.19 77 GLN A O 1
ATOM 627 N N . TRP A 1 78 ? 0.935 7.056 -9.511 1.00 87.50 78 TRP A N 1
ATOM 628 C CA . TRP A 1 78 ? -0.235 6.812 -8.674 1.00 87.50 78 TRP A CA 1
ATOM 629 C C . TRP A 1 78 ? -1.331 7.846 -8.920 1.00 87.50 78 TRP A C 1
ATOM 631 O O . TRP A 1 78 ? -1.062 8.977 -9.331 1.00 87.50 78 TRP A O 1
ATOM 641 N N . ALA A 1 79 ? -2.579 7.457 -8.679 1.00 85.50 79 ALA A N 1
ATOM 642 C CA . ALA A 1 79 ? -3.710 8.372 -8.666 1.00 85.50 79 ALA A CA 1
ATOM 643 C C . ALA A 1 79 ? -3.491 9.457 -7.610 1.00 85.50 79 ALA A C 1
ATOM 645 O O . ALA A 1 79 ? -2.916 9.197 -6.554 1.00 85.50 79 ALA A O 1
ATOM 646 N N . GLU A 1 80 ? -3.921 10.678 -7.934 1.00 84.81 80 GLU A N 1
ATOM 647 C CA . GLU A 1 80 ? -3.875 11.846 -7.039 1.00 84.81 80 GLU A CA 1
ATOM 648 C C . GLU A 1 80 ? -2.467 12.289 -6.595 1.00 84.81 80 GLU A C 1
ATOM 650 O O . GLU A 1 80 ? -2.325 13.243 -5.833 1.00 84.81 80 GLU A O 1
ATOM 655 N N . GLN A 1 81 ? -1.410 11.661 -7.120 1.00 83.88 81 GLN A N 1
ATOM 656 C CA . GLN A 1 81 ? -0.019 12.012 -6.850 1.00 83.88 81 GLN A CA 1
ATOM 657 C C . GLN A 1 81 ? 0.659 12.579 -8.102 1.00 83.88 81 GLN A C 1
ATOM 659 O O . GLN A 1 81 ? 0.308 12.259 -9.244 1.00 83.88 81 GLN A O 1
ATOM 664 N N . SER A 1 82 ? 1.650 13.450 -7.895 1.00 88.06 82 SER A N 1
ATOM 665 C CA . SER A 1 82 ? 2.435 14.002 -8.999 1.00 88.06 82 SER A CA 1
ATOM 666 C C . SER A 1 82 ? 3.308 12.920 -9.642 1.00 88.06 82 SER A C 1
ATOM 668 O O . SER A 1 82 ? 3.640 11.903 -9.035 1.00 88.06 82 SER A O 1
ATOM 670 N N . ARG A 1 83 ? 3.738 13.162 -10.885 1.00 83.88 83 ARG A N 1
ATOM 671 C CA . ARG A 1 83 ? 4.653 12.267 -11.610 1.00 83.88 83 ARG A CA 1
ATOM 672 C C . ARG A 1 83 ? 5.975 12.032 -10.865 1.00 83.88 83 ARG A C 1
ATOM 674 O O . ARG A 1 83 ? 6.589 10.985 -11.022 1.00 83.88 83 ARG A O 1
ATOM 681 N N . GLU A 1 84 ? 6.404 13.001 -10.063 1.00 87.56 84 GLU A N 1
ATOM 682 C CA . GLU A 1 84 ? 7.639 12.944 -9.269 1.00 87.56 84 GLU A CA 1
ATOM 683 C C . GLU A 1 84 ? 7.526 11.999 -8.068 1.00 87.56 84 GLU A C 1
ATOM 685 O O . GLU A 1 84 ? 8.536 11.487 -7.595 1.00 87.56 84 GLU A O 1
ATOM 690 N N . ALA A 1 85 ? 6.304 11.728 -7.606 1.00 87.56 85 ALA A N 1
ATOM 691 C CA . ALA A 1 85 ? 6.018 10.766 -6.548 1.00 87.56 85 ALA A CA 1
ATOM 692 C C . ALA A 1 85 ? 5.889 9.319 -7.069 1.00 87.56 85 ALA A C 1
ATOM 694 O O . ALA A 1 85 ? 5.473 8.429 -6.329 1.00 87.56 85 ALA A O 1
ATOM 695 N N . ALA A 1 86 ? 6.219 9.069 -8.342 1.00 89.44 86 ALA A N 1
ATOM 696 C CA . ALA A 1 86 ? 6.208 7.728 -8.910 1.00 89.44 86 ALA A CA 1
ATOM 697 C C . ALA A 1 86 ? 7.241 6.816 -8.228 1.00 89.44 86 ALA A C 1
ATOM 699 O O . ALA A 1 86 ? 8.358 7.237 -7.917 1.00 89.44 86 ALA A O 1
ATOM 700 N N . THR A 1 87 ? 6.885 5.547 -8.032 1.00 90.38 87 THR A N 1
ATOM 701 C CA . THR A 1 87 ? 7.733 4.563 -7.342 1.00 90.38 87 THR A CA 1
ATOM 702 C C . THR A 1 87 ? 8.029 3.355 -8.226 1.00 90.38 87 THR A C 1
ATOM 704 O O . THR A 1 87 ? 7.261 3.015 -9.123 1.00 90.38 87 THR A O 1
ATOM 707 N N . TRP A 1 88 ? 9.189 2.726 -8.014 1.00 90.31 88 TRP A N 1
ATOM 708 C CA . TRP A 1 88 ? 9.579 1.511 -8.731 1.00 90.31 88 TRP A CA 1
ATOM 709 C C . TRP A 1 88 ? 8.977 0.279 -8.056 1.00 90.31 88 TRP A C 1
ATOM 711 O O . TRP A 1 88 ? 9.450 -0.137 -6.999 1.00 90.31 88 TRP A O 1
ATOM 721 N N . GLU A 1 89 ? 8.003 -0.347 -8.706 1.00 88.44 89 GLU A N 1
ATOM 722 C CA . GLU A 1 89 ? 7.314 -1.541 -8.216 1.00 88.44 89 GLU A CA 1
ATOM 723 C C . GLU A 1 89 ? 7.728 -2.779 -9.006 1.00 88.44 89 GLU A C 1
ATOM 725 O O . GLU A 1 89 ? 8.035 -2.701 -10.198 1.00 88.44 89 GLU A O 1
ATOM 730 N N . LYS A 1 90 ? 7.760 -3.948 -8.358 1.00 86.56 90 LYS A N 1
ATOM 731 C CA . LYS A 1 90 ? 8.014 -5.196 -9.084 1.00 86.56 90 LYS A CA 1
ATOM 732 C C . LYS A 1 90 ? 6.789 -5.573 -9.893 1.00 86.56 90 LYS A C 1
ATOM 734 O O . LYS A 1 90 ? 5.660 -5.383 -9.464 1.00 86.56 90 LYS A O 1
ATOM 739 N N . GLU A 1 91 ? 7.048 -6.252 -10.996 1.00 81.31 91 GLU A N 1
ATOM 740 C CA . GLU A 1 91 ? 6.031 -6.900 -11.813 1.00 81.31 91 GLU A CA 1
ATOM 741 C C . GLU A 1 91 ? 5.029 -7.730 -10.975 1.00 81.31 91 GLU A C 1
ATOM 743 O O . GLU A 1 91 ? 3.826 -7.552 -11.105 1.00 81.31 91 GLU A O 1
ATOM 748 N N . VAL A 1 92 ? 5.514 -8.530 -10.017 1.00 77.25 92 VAL A N 1
ATOM 749 C CA . VAL A 1 92 ? 4.668 -9.349 -9.119 1.00 77.25 92 VAL A CA 1
ATOM 750 C C . VAL A 1 92 ? 3.766 -8.571 -8.161 1.00 77.25 92 VAL A C 1
ATOM 752 O O . VAL A 1 92 ? 2.867 -9.166 -7.578 1.00 77.25 92 VAL A O 1
ATOM 755 N N . ASP A 1 93 ? 4.023 -7.281 -7.956 1.00 76.06 93 ASP A N 1
ATOM 756 C CA . ASP A 1 93 ? 3.260 -6.442 -7.030 1.00 76.06 93 ASP A CA 1
ATOM 757 C C . ASP A 1 93 ? 2.126 -5.679 -7.746 1.00 76.06 93 ASP A C 1
ATOM 759 O O . ASP A 1 93 ? 1.333 -5.003 -7.090 1.00 76.06 93 ASP A O 1
ATOM 763 N N . LEU A 1 94 ? 2.019 -5.811 -9.078 1.00 66.75 94 LEU A N 1
ATOM 764 C CA . LEU A 1 94 ? 1.019 -5.133 -9.915 1.00 66.75 94 LEU A CA 1
ATOM 765 C C . LEU A 1 94 ? -0.230 -5.971 -10.232 1.00 66.75 94 LEU A C 1
ATOM 767 O O . LEU A 1 94 ? -1.183 -5.414 -10.781 1.00 66.75 94 LEU A O 1
ATOM 771 N N . TRP A 1 95 ? -0.250 -7.260 -9.884 1.00 63.47 95 TRP A N 1
ATOM 772 C CA . TRP A 1 95 ? -1.373 -8.180 -10.111 1.00 63.47 95 TRP A CA 1
ATOM 773 C C . TRP A 1 95 ? -1.902 -8.816 -8.832 1.00 63.47 95 TRP A C 1
ATOM 775 O O . TRP A 1 95 ? -1.087 -9.152 -7.943 1.00 63.47 95 TRP A O 1
#

Foldseek 3Di:
DDDPPPPADDDDPQQRDWDWDQDLFVRDIDTDGHHPPDDPVVCCVVRDWDFDDFPDKDWDFDDDPPDTDTWIWTFTDTPPDDSVPTDTGTPVSPD